Protein AF-V6EXJ3-F1 (afdb_monomer_lite)

Structure (mmCIF, N/CA/C/O backbone):
data_AF-V6EXJ3-F1
#
_entry.id   AF-V6EXJ3-F1
#
loop_
_atom_site.group_PDB
_atom_site.id
_atom_site.type_symbol
_atom_site.label_atom_id
_atom_site.label_alt_id
_atom_site.label_comp_id
_atom_site.label_asym_id
_atom_site.label_entity_id
_atom_site.label_seq_id
_atom_site.pdbx_PDB_ins_code
_atom_site.Cartn_x
_atom_site.Cartn_y
_atom_site.Cartn_z
_atom_site.occupancy
_atom_site.B_iso_or_equiv
_atom_site.auth_seq_id
_atom_site.auth_comp_id
_atom_site.auth_asym_id
_atom_site.auth_atom_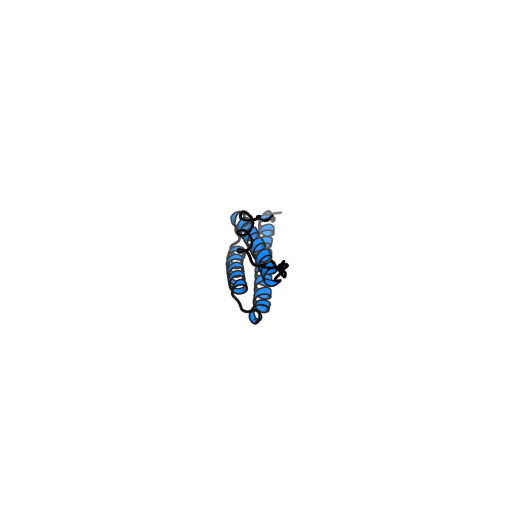id
_atom_site.pdbx_PDB_model_num
ATOM 1 N N . MET A 1 1 ? -56.951 56.111 21.976 1.00 39.12 1 MET A N 1
ATOM 2 C CA . MET A 1 1 ? -57.629 54.800 22.059 1.00 39.12 1 MET A CA 1
ATOM 3 C C . MET A 1 1 ? -56.993 53.861 21.042 1.00 39.12 1 MET A C 1
ATOM 5 O O . MET A 1 1 ? -56.799 54.275 19.910 1.00 39.12 1 MET A O 1
ATOM 9 N N . ARG A 1 2 ? -56.610 52.663 21.511 1.00 47.12 2 ARG A N 1
ATOM 10 C CA . ARG A 1 2 ? -56.225 51.415 20.803 1.00 47.12 2 ARG A CA 1
ATOM 11 C C . ARG A 1 2 ? -56.736 51.374 19.340 1.00 47.12 2 ARG A C 1
ATOM 13 O O . ARG A 1 2 ? -57.888 51.733 19.138 1.00 47.12 2 ARG A O 1
ATOM 20 N N . LYS A 1 3 ? -55.990 50.926 18.313 1.00 46.03 3 LYS A N 1
ATOM 21 C CA . LYS A 1 3 ? -55.486 49.547 18.125 1.00 46.03 3 LYS A CA 1
ATOM 22 C C . LYS A 1 3 ? -54.270 49.482 17.157 1.00 46.03 3 LYS A C 1
ATOM 24 O O . LYS A 1 3 ? -54.409 49.774 15.978 1.00 46.03 3 LYS A O 1
ATOM 29 N N . LEU A 1 4 ? -53.111 49.030 17.643 1.00 58.41 4 LEU A N 1
ATOM 30 C CA . LEU A 1 4 ? -52.333 47.965 16.968 1.00 58.41 4 LEU A CA 1
ATOM 31 C C . LEU A 1 4 ? -53.123 46.649 17.186 1.00 58.41 4 LEU A C 1
ATOM 33 O O . LEU A 1 4 ? -53.890 46.652 18.158 1.00 58.41 4 LEU A O 1
ATOM 37 N N . PRO A 1 5 ? -52.990 45.529 16.435 1.00 50.75 5 PRO A N 1
ATOM 38 C CA . PRO A 1 5 ? -51.895 45.084 15.546 1.00 50.75 5 PRO A CA 1
ATOM 39 C C . PRO A 1 5 ? -52.403 44.340 14.273 1.00 50.75 5 PRO A C 1
ATOM 41 O O . PRO A 1 5 ? -53.599 44.123 14.165 1.00 50.75 5 PRO A O 1
ATOM 44 N N . LEU A 1 6 ? -51.538 43.884 13.349 1.00 49.66 6 LEU A N 1
ATOM 45 C CA . LEU A 1 6 ? -51.709 42.553 12.697 1.00 49.66 6 LEU A CA 1
ATOM 46 C C . LEU A 1 6 ? -50.594 42.113 11.720 1.00 49.66 6 LEU A C 1
ATOM 48 O O . LEU A 1 6 ? -50.793 41.153 10.987 1.00 49.66 6 LEU A O 1
ATOM 52 N N . ALA A 1 7 ? -49.424 42.754 11.673 1.00 51.22 7 ALA A N 1
ATOM 53 C CA . ALA A 1 7 ? -48.376 42.372 10.710 1.00 51.22 7 ALA A CA 1
ATOM 54 C C . ALA A 1 7 ? -47.116 41.772 11.359 1.00 51.22 7 ALA A C 1
ATOM 56 O O . ALA A 1 7 ? -46.032 41.868 10.796 1.00 51.22 7 ALA A O 1
ATOM 57 N N . LEU A 1 8 ? -47.225 41.187 12.560 1.00 50.97 8 LEU A N 1
ATOM 58 C CA . LEU A 1 8 ? -46.049 40.735 13.314 1.00 50.97 8 LEU A CA 1
ATOM 59 C C . LEU A 1 8 ? -46.284 39.434 14.102 1.00 50.97 8 LEU A C 1
ATOM 61 O O . LEU A 1 8 ? -46.090 39.421 15.311 1.00 50.97 8 LEU A O 1
ATOM 65 N N . VAL A 1 9 ? -46.752 38.350 13.466 1.00 54.03 9 VAL A N 1
ATOM 66 C CA . VAL A 1 9 ? -46.891 37.037 14.156 1.00 54.03 9 VAL A CA 1
ATOM 67 C C . VAL A 1 9 ? -46.525 35.813 13.287 1.00 54.03 9 VAL A C 1
ATOM 69 O O . VAL A 1 9 ? -46.656 34.688 13.746 1.00 54.03 9 VAL A O 1
ATOM 72 N N . ILE A 1 10 ? -46.008 35.955 12.058 1.00 52.50 10 ILE A N 1
ATOM 73 C CA . ILE A 1 10 ? -45.704 34.776 11.207 1.00 52.50 10 ILE A CA 1
ATOM 74 C C . ILE A 1 10 ? -44.248 34.766 10.731 1.00 52.50 10 ILE A C 1
ATOM 76 O O . ILE A 1 10 ? -43.967 34.644 9.546 1.00 52.50 10 ILE A O 1
ATOM 80 N N . LEU A 1 11 ? -43.297 34.906 11.658 1.00 48.75 11 LEU A N 1
ATOM 81 C CA . LEU A 1 11 ? -41.895 34.571 11.373 1.00 48.75 11 LEU A CA 1
ATOM 82 C C . LEU A 1 11 ? -41.143 34.063 12.613 1.00 48.75 11 LEU A C 1
ATOM 84 O O . LEU A 1 11 ? -39.989 34.407 12.837 1.00 48.75 11 LEU A O 1
ATOM 88 N N . THR A 1 12 ? -41.803 33.270 13.459 1.00 56.12 12 THR A N 1
ATOM 89 C CA . THR A 1 12 ? -41.200 32.726 14.694 1.00 56.12 12 THR A CA 1
ATOM 90 C C . THR A 1 12 ? -41.277 31.206 14.806 1.00 56.12 12 THR A C 1
ATOM 92 O O . THR A 1 12 ? -41.035 30.666 15.880 1.00 56.12 12 THR A O 1
ATOM 95 N N . LEU A 1 13 ? -41.598 30.486 13.727 1.00 53.94 13 LEU A N 1
ATOM 96 C CA . LEU A 1 13 ? -41.989 29.079 13.855 1.00 53.94 13 LEU A CA 1
ATOM 97 C C . LEU A 1 13 ? -41.305 28.086 12.927 1.00 53.94 13 LEU A C 1
ATOM 99 O O . LEU A 1 13 ? -41.819 26.989 12.801 1.00 53.94 13 LEU A O 1
ATOM 103 N N . LEU A 1 14 ? -40.149 28.382 12.331 1.00 52.50 14 LEU A N 1
ATOM 104 C CA . LEU A 1 14 ? -39.404 27.326 11.637 1.00 52.50 14 LEU A CA 1
ATOM 105 C C . LEU A 1 14 ? -37.902 27.623 11.592 1.00 52.50 14 LEU A C 1
ATOM 107 O O . LEU A 1 14 ? -37.376 28.106 10.595 1.00 52.50 14 LEU A O 1
ATOM 111 N N . SER A 1 15 ? -37.209 27.347 12.693 1.00 44.00 15 SER A N 1
ATOM 112 C CA . SER A 1 15 ? -36.004 26.506 12.678 1.00 44.00 15 SER A CA 1
ATOM 113 C C . SER A 1 15 ? -35.454 26.408 14.097 1.00 44.00 15 SER A C 1
ATOM 115 O O . SER A 1 15 ? -34.992 27.416 14.638 1.00 44.00 15 SER A O 1
ATOM 117 N N . PRO A 1 16 ? -35.505 25.224 14.732 1.00 48.62 16 PRO A N 1
ATOM 118 C CA . PRO A 1 16 ? -34.726 25.005 15.931 1.00 48.62 16 PRO A CA 1
ATOM 119 C C . PRO A 1 16 ? -33.252 25.193 15.582 1.00 48.62 16 PRO A C 1
ATOM 121 O O . PRO A 1 16 ? -32.783 24.769 14.523 1.00 48.62 16 PRO A O 1
ATOM 124 N N . LEU A 1 17 ? -32.550 25.844 16.505 1.00 47.91 17 LEU A N 1
ATOM 125 C CA . LEU A 1 17 ? -31.111 25.779 16.668 1.00 47.91 17 LEU A CA 1
ATOM 126 C C . LEU A 1 17 ? -30.677 24.309 16.591 1.00 47.91 17 LEU A C 1
ATOM 128 O O . LEU A 1 17 ? -30.594 23.624 17.606 1.00 47.91 17 LEU A O 1
ATOM 132 N N . ASN A 1 18 ? -30.350 23.824 15.400 1.00 44.22 18 ASN A N 1
ATOM 133 C CA . ASN A 1 18 ? -29.325 22.811 15.308 1.00 44.22 18 ASN A CA 1
ATOM 134 C C . ASN A 1 18 ? -28.036 23.586 15.486 1.00 44.22 18 ASN A C 1
ATOM 136 O O . ASN A 1 18 ? -27.521 24.204 14.556 1.00 44.22 18 ASN A O 1
ATOM 140 N N . ALA A 1 19 ? -27.584 23.612 16.738 1.00 51.62 19 ALA A N 1
ATOM 141 C CA . ALA A 1 19 ? -26.181 23.729 17.044 1.00 51.62 19 ALA A CA 1
ATOM 142 C C . ALA A 1 19 ? -25.450 22.795 16.077 1.00 51.62 19 ALA A C 1
ATOM 144 O O . ALA A 1 19 ? -25.416 21.580 16.262 1.00 51.62 19 ALA A O 1
ATOM 145 N N . ILE A 1 20 ? -24.921 23.370 14.999 1.00 48.22 20 ILE A N 1
ATOM 146 C CA . ILE A 1 20 ? -23.837 22.765 14.258 1.00 48.22 20 ILE A CA 1
ATOM 147 C C . ILE A 1 20 ? -22.704 22.822 15.271 1.00 48.22 20 ILE A C 1
ATOM 149 O O . ILE A 1 20 ? -21.955 23.795 15.341 1.00 48.22 20 ILE A O 1
ATOM 153 N N . SER A 1 21 ? -22.652 21.811 16.142 1.00 44.03 21 SER A N 1
ATOM 154 C CA . SER A 1 21 ? -21.392 21.378 16.703 1.00 44.03 21 SER A CA 1
ATOM 155 C C . SER A 1 21 ? -20.483 21.291 15.496 1.00 44.03 21 SER A C 1
ATOM 157 O O . SER A 1 21 ? -20.707 20.480 14.597 1.00 44.03 21 SER A O 1
ATOM 159 N N . ALA A 1 22 ? -19.540 22.225 15.423 1.00 48.66 22 ALA A N 1
ATOM 160 C CA . ALA A 1 22 ? -18.366 22.090 14.602 1.00 48.66 22 ALA A CA 1
ATOM 161 C C . ALA A 1 22 ? -17.659 20.850 15.143 1.00 48.66 22 ALA A C 1
ATOM 163 O O . ALA A 1 22 ? -16.799 20.936 16.019 1.00 48.66 22 ALA A O 1
ATOM 164 N N . ASP A 1 23 ? -18.136 19.695 14.691 1.00 45.31 23 ASP A N 1
ATOM 165 C CA . ASP A 1 23 ? -17.523 18.402 14.866 1.00 45.31 23 ASP A CA 1
ATOM 166 C C . ASP A 1 23 ? -16.230 18.525 14.077 1.00 45.31 23 ASP A C 1
ATOM 168 O O . ASP A 1 23 ? -16.176 18.382 12.854 1.00 45.31 23 ASP A O 1
ATOM 172 N N . LYS A 1 24 ? -15.213 19.039 14.767 1.00 56.00 24 LYS A N 1
ATOM 173 C CA . LYS A 1 24 ? -13.860 19.148 14.261 1.00 56.00 24 LYS A CA 1
ATOM 174 C C . LYS A 1 24 ? -13.538 17.726 13.824 1.00 56.00 24 LYS A C 1
ATOM 176 O O . LYS A 1 24 ? -13.538 16.875 14.709 1.00 56.00 24 LYS A O 1
ATOM 181 N N . PRO A 1 25 ? -13.354 17.443 12.520 1.00 55.62 25 PRO A N 1
ATOM 182 C CA . PRO A 1 25 ? -13.216 16.076 12.058 1.00 55.62 25 PRO A CA 1
ATOM 183 C C . PRO A 1 25 ? -12.026 15.496 12.802 1.00 55.62 25 PRO A C 1
ATOM 185 O O . PRO A 1 25 ? -10.884 15.910 12.587 1.00 55.62 25 PRO A O 1
ATOM 188 N N . GLU A 1 26 ? -12.316 14.631 13.769 1.00 57.28 26 GLU A N 1
ATOM 189 C CA . GLU A 1 26 ? -11.293 13.982 14.555 1.00 57.28 26 GLU A CA 1
ATOM 190 C C . GLU A 1 26 ? -10.515 13.167 13.531 1.00 57.28 26 GLU A C 1
ATOM 192 O O . GLU A 1 26 ? -11.083 12.320 12.834 1.00 57.28 26 GLU A O 1
ATOM 197 N N . ALA A 1 27 ? -9.260 13.554 13.299 1.00 66.75 27 ALA A N 1
ATOM 198 C CA . ALA A 1 27 ? -8.470 13.007 12.214 1.00 66.75 27 ALA A CA 1
ATOM 199 C C . ALA A 1 27 ? -8.311 11.510 12.468 1.00 66.75 27 ALA A C 1
ATOM 201 O O . ALA A 1 27 ? -7.472 11.101 13.265 1.00 66.75 27 ALA A O 1
ATOM 202 N N . ASN A 1 28 ? -9.149 10.697 11.823 1.00 85.06 28 ASN A N 1
ATOM 203 C CA . ASN A 1 28 ? -9.117 9.259 11.992 1.00 85.06 28 ASN A CA 1
ATOM 204 C C . ASN A 1 28 ? -7.770 8.771 11.433 1.00 85.06 28 ASN A C 1
ATOM 206 O O . ASN A 1 28 ? -7.564 8.819 10.213 1.00 85.06 28 ASN A O 1
ATOM 210 N N . PRO A 1 29 ? -6.840 8.309 12.287 1.00 88.75 29 PRO A N 1
ATOM 211 C CA . PRO A 1 29 ? -5.480 7.991 11.867 1.00 88.75 29 PRO A CA 1
ATOM 212 C C . PRO A 1 29 ? -5.444 6.833 10.864 1.00 88.75 29 PRO A C 1
ATOM 214 O O . PRO A 1 29 ? -4.498 6.712 10.083 1.00 88.75 29 PRO A O 1
ATOM 217 N N . ASP A 1 30 ? -6.473 5.982 10.847 1.00 91.62 30 ASP A N 1
ATOM 218 C CA . ASP A 1 30 ? -6.630 4.945 9.831 1.00 91.62 30 ASP A CA 1
ATOM 219 C C . ASP A 1 30 ? -7.096 5.507 8.494 1.00 91.62 30 ASP A C 1
ATOM 221 O O . ASP A 1 30 ? -6.633 5.044 7.456 1.00 91.62 30 ASP A O 1
ATOM 225 N N . ALA A 1 31 ? -7.981 6.505 8.498 1.00 90.62 31 ALA A N 1
ATOM 226 C CA . ALA A 1 31 ? -8.426 7.152 7.268 1.00 90.62 31 ALA A CA 1
ATOM 227 C C . ALA A 1 31 ? -7.272 7.914 6.602 1.00 90.62 31 ALA A C 1
ATOM 229 O O . ALA A 1 31 ? -7.068 7.782 5.396 1.00 90.62 31 ALA A O 1
ATOM 230 N N . VAL A 1 32 ? -6.468 8.632 7.394 1.00 93.38 32 VAL A N 1
ATOM 231 C CA . VAL A 1 32 ? -5.260 9.320 6.908 1.00 93.38 32 VAL A CA 1
ATOM 232 C C . VAL A 1 32 ? -4.263 8.313 6.335 1.00 93.38 32 VAL A C 1
ATOM 234 O O . VAL A 1 32 ? -3.801 8.479 5.208 1.00 93.38 32 VAL A O 1
ATOM 237 N N . TYR A 1 33 ? -3.981 7.226 7.061 1.00 93.88 33 TYR A N 1
ATOM 238 C CA . TYR A 1 33 ? -3.090 6.172 6.573 1.00 93.88 33 TYR A CA 1
ATOM 239 C C . TYR A 1 33 ? -3.593 5.545 5.265 1.00 93.88 33 TYR A C 1
ATOM 241 O O . TYR A 1 33 ? -2.833 5.432 4.305 1.00 93.88 33 TYR A O 1
ATOM 249 N N . ALA A 1 34 ? -4.879 5.183 5.193 1.00 94.69 34 ALA A N 1
ATOM 250 C CA . ALA A 1 34 ? -5.464 4.586 3.995 1.00 94.69 34 ALA A CA 1
ATOM 251 C C . ALA A 1 34 ? -5.453 5.540 2.794 1.00 94.69 34 ALA A C 1
ATOM 253 O O . ALA A 1 34 ? -5.286 5.084 1.664 1.00 94.69 34 ALA A O 1
ATOM 254 N N . SER A 1 35 ? -5.645 6.841 3.028 1.00 94.25 35 SER A N 1
ATOM 255 C CA . SER A 1 35 ? -5.569 7.867 1.987 1.00 94.25 35 SER A CA 1
ATOM 256 C C . SER A 1 35 ? -4.148 7.996 1.448 1.00 94.25 35 SER A C 1
ATOM 258 O O . SER A 1 35 ? -3.953 7.923 0.239 1.00 94.25 35 SER A O 1
ATOM 260 N N . ASN A 1 36 ? -3.153 8.116 2.330 1.00 94.88 36 ASN A N 1
ATOM 261 C CA . ASN A 1 36 ? -1.752 8.228 1.923 1.00 94.88 36 ASN A CA 1
ATOM 262 C C . ASN A 1 36 ? -1.308 6.990 1.135 1.00 94.88 36 ASN A C 1
ATOM 264 O O . ASN A 1 36 ? -0.773 7.116 0.039 1.00 94.88 36 ASN A O 1
ATOM 268 N N . ARG A 1 37 ? -1.635 5.787 1.625 1.00 95.19 37 ARG A N 1
ATOM 269 C CA . ARG A 1 37 ? -1.311 4.547 0.908 1.00 95.19 37 ARG A CA 1
ATOM 270 C C . ARG A 1 37 ? -2.042 4.417 -0.423 1.00 95.19 37 ARG A C 1
ATOM 272 O O . ARG A 1 37 ? -1.454 3.915 -1.369 1.00 95.19 37 ARG A O 1
ATOM 279 N N . ALA A 1 38 ? -3.280 4.895 -0.543 1.00 96.12 38 ALA A N 1
ATOM 280 C CA . ALA A 1 38 ? -3.962 4.913 -1.838 1.00 96.12 38 ALA A CA 1
ATOM 281 C C . ALA A 1 38 ? -3.219 5.782 -2.867 1.00 96.12 38 ALA A C 1
ATOM 28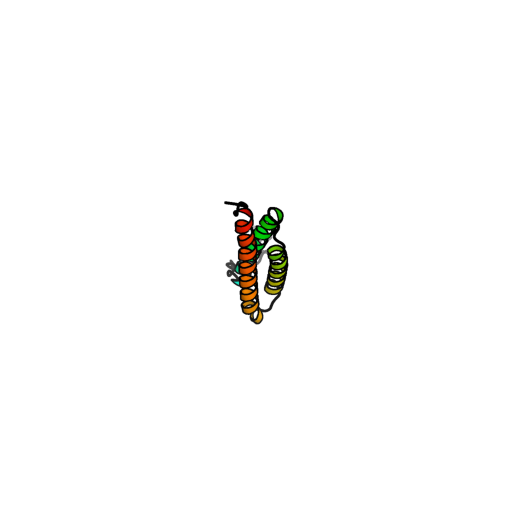3 O O . ALA A 1 38 ? -3.099 5.379 -4.022 1.00 96.12 38 ALA A O 1
ATOM 284 N N . VAL A 1 39 ? -2.701 6.940 -2.444 1.00 96.19 39 VAL A N 1
ATOM 285 C CA . VAL A 1 39 ? -1.897 7.821 -3.304 1.00 96.19 39 VAL A CA 1
ATOM 286 C C . VAL A 1 39 ? -0.590 7.139 -3.709 1.00 96.19 39 VAL A C 1
ATOM 288 O O . VAL A 1 39 ? -0.270 7.118 -4.895 1.00 96.19 39 VAL A O 1
ATOM 291 N N . ASP A 1 40 ? 0.127 6.532 -2.760 1.00 93.88 40 ASP A N 1
ATOM 292 C CA . ASP A 1 40 ? 1.388 5.829 -3.035 1.00 93.88 40 ASP A CA 1
ATOM 293 C C . ASP A 1 40 ? 1.205 4.713 -4.082 1.00 93.88 40 ASP A C 1
ATOM 295 O O . ASP A 1 40 ? 1.992 4.594 -5.026 1.00 93.88 40 ASP A O 1
ATOM 299 N N . LEU A 1 41 ? 0.141 3.910 -3.944 1.00 96.25 41 LEU A N 1
ATOM 300 C CA . LEU A 1 41 ? -0.160 2.820 -4.876 1.00 96.25 41 LEU A CA 1
ATOM 301 C C . LEU A 1 41 ? -0.535 3.337 -6.267 1.00 96.25 41 LEU A C 1
ATOM 303 O O . LEU A 1 41 ? -0.086 2.770 -7.261 1.00 96.25 41 LEU A O 1
ATOM 307 N N . GLU A 1 42 ? -1.288 4.434 -6.360 1.00 95.94 42 GLU A N 1
ATOM 308 C CA . GLU A 1 42 ? -1.629 5.037 -7.653 1.00 95.94 42 GLU A CA 1
ATOM 309 C C . GLU A 1 42 ? -0.387 5.603 -8.356 1.00 95.94 42 GLU A C 1
ATOM 311 O O . GLU A 1 42 ? -0.185 5.376 -9.550 1.00 95.94 42 GLU A O 1
ATOM 316 N N . VAL A 1 43 ? 0.513 6.261 -7.618 1.00 94.44 43 VAL A N 1
ATOM 317 C CA . VAL A 1 43 ? 1.804 6.709 -8.166 1.00 94.44 43 VAL A CA 1
ATOM 318 C C . VAL A 1 43 ? 2.607 5.518 -8.689 1.00 94.44 43 VAL A C 1
ATOM 320 O O . VAL A 1 43 ? 3.171 5.588 -9.784 1.00 94.44 43 VAL A O 1
ATOM 323 N N . MET A 1 44 ? 2.650 4.409 -7.948 1.00 92.75 44 MET A N 1
ATOM 324 C CA . MET A 1 44 ? 3.360 3.219 -8.407 1.00 92.75 44 MET A CA 1
ATOM 325 C C . MET A 1 44 ? 2.700 2.592 -9.635 1.00 92.75 44 MET A C 1
ATOM 327 O O . MET A 1 44 ? 3.402 2.210 -10.568 1.00 92.75 44 MET A O 1
ATOM 331 N N . ARG A 1 45 ? 1.368 2.541 -9.688 1.00 94.69 45 ARG A N 1
ATOM 332 C CA . ARG A 1 45 ? 0.621 2.072 -10.859 1.00 94.69 45 ARG A CA 1
ATOM 333 C C . ARG A 1 45 ? 0.992 2.860 -12.113 1.00 94.69 45 ARG A C 1
ATOM 335 O O . ARG A 1 45 ? 1.307 2.257 -13.136 1.00 94.69 45 ARG A O 1
ATOM 342 N N . LEU A 1 46 ? 1.032 4.190 -12.026 1.00 94.25 46 LEU A N 1
ATOM 343 C CA . LEU A 1 46 ? 1.453 5.053 -13.134 1.00 94.25 46 LEU A CA 1
ATOM 344 C C . LEU A 1 46 ? 2.910 4.791 -13.544 1.00 94.25 46 LEU A C 1
ATOM 346 O O . LEU A 1 46 ? 3.225 4.703 -14.734 1.00 94.25 46 LEU A O 1
ATOM 350 N N . ARG A 1 47 ? 3.807 4.611 -12.568 1.00 90.69 47 ARG A N 1
ATOM 351 C CA . ARG A 1 47 ? 5.211 4.261 -12.835 1.00 90.69 47 ARG A CA 1
ATOM 352 C C . ARG A 1 47 ? 5.335 2.914 -13.537 1.00 90.69 47 ARG A C 1
ATOM 354 O O . ARG A 1 47 ? 6.067 2.821 -14.510 1.00 90.69 47 ARG A O 1
ATOM 361 N N . LEU A 1 48 ? 4.596 1.898 -13.104 1.00 90.69 48 LEU A N 1
ATOM 362 C CA . LEU A 1 48 ? 4.614 0.576 -13.732 1.00 90.69 48 LEU A CA 1
ATOM 363 C C . LEU A 1 48 ? 3.941 0.567 -15.109 1.00 90.69 48 LEU A C 1
ATOM 365 O O . LEU A 1 48 ? 4.321 -0.226 -15.963 1.00 90.69 48 LEU A O 1
ATOM 369 N N . GLY A 1 49 ? 2.999 1.479 -15.360 1.00 90.31 49 GLY A N 1
ATOM 370 C CA . GLY A 1 49 ? 2.445 1.703 -16.696 1.00 90.31 49 GLY A CA 1
ATOM 371 C C . GLY A 1 49 ? 3.468 2.250 -17.698 1.00 90.31 49 GLY A C 1
ATOM 372 O O . GLY A 1 49 ? 3.356 1.983 -18.890 1.00 90.31 49 GLY A O 1
ATOM 373 N N . THR A 1 50 ? 4.479 2.988 -17.225 1.00 89.00 50 THR A N 1
ATOM 374 C CA . THR A 1 50 ? 5.556 3.542 -18.069 1.00 89.00 50 THR A CA 1
ATOM 375 C C . THR A 1 50 ? 6.829 2.694 -18.061 1.00 89.00 50 THR A C 1
ATOM 377 O O . THR A 1 50 ? 7.563 2.694 -19.045 1.00 89.00 50 THR A O 1
ATOM 380 N N . ASN A 1 51 ? 7.083 1.950 -16.984 1.00 85.12 51 ASN A N 1
ATOM 381 C CA . ASN A 1 51 ? 8.192 1.012 -16.854 1.00 85.12 51 ASN A CA 1
ATOM 382 C C . ASN A 1 51 ? 7.713 -0.289 -16.175 1.00 85.12 51 ASN A C 1
ATOM 384 O O . ASN A 1 51 ? 7.739 -0.387 -14.942 1.00 85.12 51 ASN A O 1
ATOM 388 N N . PRO A 1 52 ? 7.223 -1.268 -16.954 1.00 85.50 52 PRO A N 1
ATOM 389 C CA . PRO A 1 52 ? 6.607 -2.469 -16.410 1.00 85.50 52 PRO A CA 1
ATOM 390 C C . PRO A 1 52 ? 7.633 -3.378 -15.731 1.00 85.50 52 PRO A C 1
ATOM 392 O O . PRO A 1 52 ? 8.643 -3.759 -16.316 1.00 85.50 52 PRO A O 1
ATOM 395 N N . SER A 1 53 ? 7.316 -3.799 -14.507 1.00 87.06 53 SER A N 1
ATOM 396 C CA . SER A 1 53 ? 8.083 -4.786 -13.744 1.00 87.06 53 SER A CA 1
ATOM 397 C C . SER A 1 53 ? 7.133 -5.877 -13.254 1.00 87.06 53 SER A C 1
ATOM 399 O O . SER A 1 53 ? 6.302 -5.592 -12.393 1.00 87.06 53 SER A O 1
ATOM 401 N N . PRO A 1 54 ? 7.221 -7.124 -13.760 1.00 85.00 54 PRO A N 1
ATOM 402 C CA . PRO A 1 54 ? 6.278 -8.185 -13.398 1.00 85.00 54 PRO A CA 1
ATOM 403 C C . PRO A 1 54 ? 6.186 -8.454 -11.888 1.00 85.00 54 PRO A C 1
ATOM 405 O O . PRO A 1 54 ? 5.087 -8.652 -11.372 1.00 85.00 54 PRO A O 1
ATOM 408 N N . GLY A 1 55 ? 7.319 -8.410 -11.171 1.00 88.00 55 GLY A N 1
ATOM 409 C CA . GLY A 1 55 ? 7.357 -8.578 -9.711 1.00 88.00 55 GLY A CA 1
ATOM 410 C C . GLY A 1 55 ? 6.671 -7.427 -8.972 1.00 88.00 55 GLY A C 1
ATOM 411 O O . GLY A 1 55 ? 5.805 -7.647 -8.120 1.00 88.00 55 GLY A O 1
ATOM 412 N N . ALA A 1 56 ? 6.951 -6.190 -9.388 1.00 90.94 56 ALA A N 1
ATOM 413 C CA . ALA A 1 56 ? 6.318 -5.014 -8.804 1.00 90.94 56 ALA A CA 1
ATOM 414 C C . ALA A 1 56 ? 4.819 -4.928 -9.146 1.00 90.94 56 ALA A C 1
ATOM 416 O O . ALA A 1 56 ? 4.031 -4.531 -8.296 1.00 90.94 56 ALA A O 1
ATOM 417 N N . THR A 1 57 ? 4.394 -5.344 -10.345 1.00 92.44 57 THR A N 1
ATOM 418 C CA . THR A 1 57 ? 2.975 -5.386 -10.738 1.00 92.44 57 THR A CA 1
ATOM 419 C C . THR A 1 57 ? 2.194 -6.414 -9.922 1.00 92.44 57 THR A C 1
ATOM 421 O O . THR A 1 57 ? 1.094 -6.110 -9.465 1.00 92.44 57 THR A O 1
ATOM 424 N N . ALA A 1 58 ? 2.752 -7.606 -9.686 1.00 93.00 58 ALA A N 1
ATOM 425 C CA . ALA A 1 58 ? 2.121 -8.594 -8.810 1.00 93.00 58 ALA A CA 1
ATOM 426 C C . ALA A 1 58 ? 1.988 -8.064 -7.371 1.00 93.00 58 ALA A C 1
ATOM 428 O O . ALA A 1 58 ? 0.927 -8.179 -6.758 1.00 93.00 58 ALA A O 1
ATOM 429 N N . THR A 1 59 ? 3.039 -7.411 -6.868 1.00 95.25 59 THR A N 1
ATOM 430 C CA . THR A 1 59 ? 3.048 -6.823 -5.522 1.00 95.25 59 THR A CA 1
ATOM 431 C C . THR A 1 59 ? 2.097 -5.623 -5.399 1.00 95.25 59 THR A C 1
ATOM 433 O O . THR A 1 59 ? 1.480 -5.438 -4.352 1.00 95.25 59 THR A O 1
ATOM 436 N N . LEU A 1 60 ? 1.901 -4.840 -6.467 1.00 95.69 60 LEU A N 1
ATOM 437 C CA . LEU A 1 60 ? 0.909 -3.760 -6.512 1.00 95.69 60 LEU A CA 1
ATOM 438 C C . LEU A 1 60 ? -0.512 -4.297 -6.298 1.00 95.69 60 LEU A C 1
ATOM 440 O O . LEU A 1 60 ? -1.253 -3.754 -5.482 1.00 95.69 60 LEU A O 1
ATOM 444 N N . ILE A 1 61 ? -0.876 -5.388 -6.979 1.00 95.81 61 ILE A N 1
ATOM 445 C CA . ILE A 1 61 ? -2.196 -6.025 -6.834 1.00 95.81 61 ILE A CA 1
ATOM 446 C C . ILE A 1 61 ? -2.398 -6.528 -5.395 1.00 95.81 61 ILE A C 1
ATOM 448 O O . ILE A 1 61 ? -3.463 -6.324 -4.811 1.00 95.81 61 ILE A O 1
ATOM 452 N N . GLU A 1 62 ? -1.369 -7.144 -4.801 1.00 96.56 62 GLU A N 1
ATOM 453 C CA . GLU A 1 62 ? -1.389 -7.569 -3.394 1.00 96.56 62 GLU A CA 1
ATOM 454 C C . GLU A 1 62 ? -1.617 -6.374 -2.454 1.00 96.56 62 GLU A C 1
ATOM 456 O O . GLU A 1 62 ? -2.488 -6.417 -1.583 1.00 96.56 62 GLU A O 1
ATOM 461 N N . ALA A 1 63 ? -0.870 -5.284 -2.644 1.00 97.38 63 ALA A N 1
ATOM 462 C CA . ALA A 1 63 ? -0.972 -4.092 -1.811 1.00 97.38 63 ALA A CA 1
ATOM 463 C C . ALA A 1 63 ? -2.346 -3.405 -1.930 1.00 97.38 63 ALA A C 1
ATOM 465 O O . ALA A 1 63 ? -2.894 -2.942 -0.926 1.00 97.38 63 ALA A O 1
ATOM 466 N N . GLU A 1 64 ? -2.940 -3.378 -3.127 1.00 97.38 64 GLU A N 1
ATOM 467 C CA . GLU A 1 64 ? -4.295 -2.865 -3.360 1.00 97.38 64 GLU A CA 1
ATOM 468 C C . GLU A 1 64 ? -5.361 -3.709 -2.644 1.00 97.38 64 GLU A C 1
ATOM 470 O O . GLU A 1 64 ? -6.270 -3.154 -2.011 1.00 97.38 64 GLU A O 1
ATOM 475 N N . ASP A 1 65 ? -5.235 -5.040 -2.676 1.00 98.06 65 ASP A N 1
ATOM 476 C CA . ASP A 1 65 ? -6.134 -5.934 -1.943 1.00 98.06 65 ASP A CA 1
ATOM 477 C C . ASP A 1 65 ? -6.002 -5.754 -0.424 1.00 98.06 65 ASP A C 1
ATOM 479 O O . ASP A 1 65 ? -7.006 -5.608 0.283 1.00 98.06 65 ASP A O 1
ATOM 483 N N . LEU A 1 66 ? -4.771 -5.680 0.086 1.00 98.12 66 LEU A N 1
ATOM 484 C CA . LEU A 1 66 ? -4.505 -5.422 1.500 1.00 98.12 66 LEU A CA 1
ATOM 485 C C . LEU A 1 66 ? -5.083 -4.075 1.948 1.00 98.12 66 LEU A C 1
ATOM 487 O O . LEU A 1 66 ? -5.702 -3.999 3.012 1.00 98.12 66 LEU A O 1
ATOM 491 N N . LEU A 1 67 ? -4.961 -3.026 1.130 1.00 97.81 67 LEU A N 1
ATOM 492 C CA . LEU A 1 67 ? -5.546 -1.717 1.415 1.00 97.81 67 LEU A CA 1
ATOM 493 C C . LEU A 1 67 ? -7.080 -1.763 1.417 1.00 97.81 67 LEU A C 1
ATOM 495 O O . LEU A 1 67 ? -7.720 -1.158 2.284 1.00 97.81 67 LEU A O 1
ATOM 499 N N . ARG A 1 68 ? -7.693 -2.501 0.486 1.00 97.94 68 ARG A N 1
ATOM 500 C CA . ARG A 1 68 ? -9.146 -2.731 0.467 1.00 97.94 68 ARG A CA 1
ATOM 501 C C . ARG A 1 68 ? -9.603 -3.444 1.741 1.00 97.94 68 ARG A C 1
ATOM 503 O O . ARG A 1 68 ? -10.570 -3.008 2.366 1.00 97.94 68 ARG A O 1
ATOM 510 N N . ARG A 1 69 ? -8.883 -4.487 2.162 1.00 97.50 69 ARG A N 1
ATOM 511 C CA . ARG A 1 69 ? -9.143 -5.214 3.415 1.00 97.50 69 ARG A CA 1
ATOM 512 C C . ARG A 1 69 ? -8.958 -4.314 4.632 1.00 97.50 69 ARG A C 1
ATOM 514 O O . ARG A 1 69 ? -9.815 -4.316 5.504 1.00 97.50 69 ARG A O 1
ATOM 521 N N . PHE A 1 70 ? -7.915 -3.486 4.669 1.00 97.50 70 PHE A N 1
ATOM 522 C CA . PHE A 1 70 ? -7.671 -2.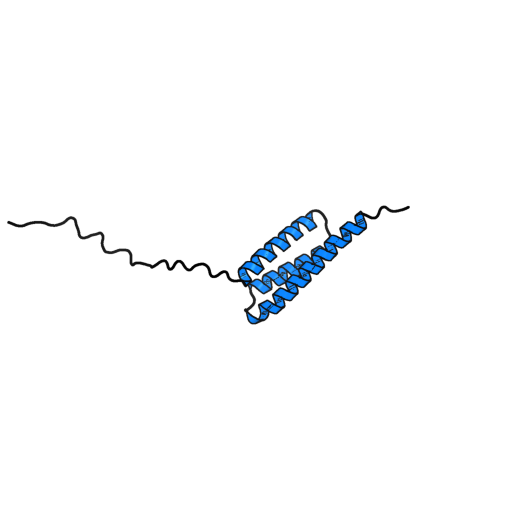527 5.750 1.00 97.50 70 PHE A CA 1
ATOM 523 C C . PHE A 1 70 ? -8.821 -1.527 5.926 1.00 97.50 70 PHE A C 1
ATOM 525 O O . PHE A 1 70 ? -9.229 -1.249 7.054 1.00 97.50 70 PHE A O 1
ATOM 532 N N . LYS A 1 71 ? -9.384 -1.023 4.819 1.00 95.69 71 LYS A N 1
ATOM 533 C CA . LYS A 1 71 ? -10.544 -0.114 4.840 1.00 95.69 71 LYS A CA 1
ATOM 534 C C . LYS A 1 71 ? -11.809 -0.772 5.408 1.00 95.69 71 LYS A C 1
ATOM 536 O O . LYS A 1 71 ? -12.639 -0.073 5.977 1.00 95.69 71 LYS A O 1
ATOM 541 N N . GLN A 1 72 ? -11.952 -2.089 5.253 1.00 96.62 72 GLN A N 1
ATOM 542 C CA . GLN A 1 72 ? -13.132 -2.863 5.666 1.00 96.62 72 GLN A CA 1
ATOM 543 C C . GLN A 1 72 ? -12.953 -3.580 7.016 1.00 96.62 72 GLN A C 1
ATOM 545 O O . GLN A 1 72 ? -13.929 -4.043 7.602 1.00 96.62 72 GLN A O 1
ATOM 550 N N . ALA A 1 73 ? -11.718 -3.698 7.505 1.00 95.31 73 ALA A N 1
ATOM 551 C CA . ALA A 1 73 ? -11.384 -4.483 8.684 1.00 95.31 73 ALA A CA 1
ATOM 552 C C . ALA A 1 73 ? -11.781 -3.792 10.002 1.00 95.31 73 ALA A C 1
ATOM 554 O O . ALA A 1 73 ? -11.705 -2.562 10.118 1.00 95.31 73 ALA A O 1
ATOM 555 N N . PRO A 1 74 ? -12.127 -4.575 11.041 1.00 94.88 74 PRO A N 1
ATOM 556 C CA . PRO A 1 74 ? -12.303 -4.044 12.384 1.00 94.88 74 PRO A CA 1
ATOM 557 C C . PRO A 1 74 ? -10.959 -3.570 12.960 1.00 94.88 74 PRO A C 1
ATOM 559 O O . PRO A 1 74 ? -9.893 -4.062 12.588 1.00 94.88 74 PRO A O 1
ATOM 562 N N . ALA A 1 75 ? -11.006 -2.650 13.928 1.00 92.69 75 ALA A N 1
ATOM 563 C CA . ALA A 1 75 ? -9.816 -2.004 14.496 1.00 92.69 75 ALA A CA 1
ATOM 564 C C . ALA A 1 75 ? -8.750 -2.987 15.023 1.00 92.69 75 ALA A C 1
ATOM 566 O O . ALA A 1 75 ? -7.561 -2.701 14.933 1.00 92.69 75 ALA A O 1
ATOM 567 N N . LYS A 1 76 ? -9.158 -4.164 15.514 1.00 94.69 76 LYS A N 1
ATOM 568 C CA . LYS A 1 76 ? -8.250 -5.211 16.012 1.00 94.69 76 LYS A CA 1
ATOM 569 C C . LYS A 1 76 ? -7.322 -5.807 14.941 1.00 94.69 76 LYS A C 1
ATOM 571 O O . LYS A 1 76 ? -6.207 -6.196 15.265 1.00 94.69 76 LYS A O 1
ATOM 576 N N . ASP A 1 77 ? -7.757 -5.846 13.680 1.00 95.75 77 ASP A N 1
ATOM 577 C CA . ASP A 1 77 ? -7.019 -6.495 12.585 1.00 95.75 77 ASP A CA 1
ATOM 578 C C . ASP A 1 77 ? -6.179 -5.478 11.789 1.00 95.75 77 ASP A C 1
ATOM 580 O O . ASP A 1 77 ? -5.264 -5.830 11.040 1.00 95.75 77 ASP A O 1
ATOM 584 N N . LYS A 1 78 ? -6.461 -4.183 11.978 1.00 94.81 78 LYS A N 1
ATOM 585 C CA . LYS A 1 78 ? -5.800 -3.073 11.289 1.00 94.81 78 LYS A CA 1
ATOM 586 C C . LYS A 1 78 ? -4.291 -2.971 11.528 1.00 94.81 78 LYS A C 1
ATOM 588 O O . LYS A 1 78 ? -3.596 -2.698 10.551 1.00 94.81 78 LYS A O 1
ATOM 593 N N . PRO A 1 79 ? -3.740 -3.198 12.737 1.00 95.88 79 PRO A N 1
ATOM 594 C CA . PRO A 1 79 ? -2.290 -3.173 12.940 1.00 95.88 79 PRO A CA 1
ATOM 595 C C . PRO A 1 79 ? -1.555 -4.230 12.106 1.00 95.88 79 PRO A C 1
ATOM 597 O O . PRO A 1 79 ? -0.538 -3.929 11.482 1.00 95.88 79 PRO A O 1
ATOM 600 N N . ALA A 1 80 ? -2.102 -5.447 12.028 1.00 96.81 80 ALA A N 1
ATOM 601 C CA . ALA A 1 80 ? -1.524 -6.519 11.221 1.00 96.81 80 ALA A CA 1
ATOM 602 C C . ALA A 1 80 ? -1.596 -6.194 9.721 1.00 96.81 80 ALA A C 1
ATOM 604 O O . ALA A 1 80 ? -0.627 -6.407 8.993 1.00 96.81 80 ALA A O 1
ATOM 605 N N . LEU A 1 81 ? -2.721 -5.635 9.266 1.00 97.62 81 LEU A N 1
ATOM 606 C CA . LEU A 1 81 ? -2.887 -5.202 7.878 1.00 97.62 81 LEU A CA 1
ATOM 607 C C . LEU A 1 81 ? -1.973 -4.020 7.523 1.00 97.62 81 LEU A C 1
ATOM 609 O O . LEU A 1 81 ? -1.404 -4.030 6.439 1.00 97.62 81 LEU A O 1
ATOM 613 N N . ARG A 1 82 ? -1.756 -3.052 8.429 1.00 96.38 82 ARG A N 1
ATOM 614 C CA . ARG A 1 82 ? -0.769 -1.966 8.244 1.00 96.38 82 ARG A CA 1
ATOM 615 C C . ARG A 1 82 ? 0.620 -2.526 7.972 1.00 96.38 82 ARG A C 1
ATOM 617 O O . ARG A 1 82 ? 1.229 -2.180 6.969 1.00 96.38 82 ARG A O 1
ATOM 624 N N . SER A 1 83 ? 1.084 -3.445 8.818 1.00 97.38 83 SER A N 1
ATOM 625 C CA . SER A 1 83 ? 2.401 -4.061 8.643 1.00 97.38 83 SER A CA 1
ATOM 626 C C . SER A 1 83 ? 2.522 -4.816 7.314 1.00 97.38 83 SER A C 1
ATOM 628 O O . SER A 1 83 ? 3.554 -4.719 6.654 1.00 97.38 83 SER A O 1
ATOM 630 N N . GLN A 1 84 ? 1.468 -5.521 6.888 1.00 97.62 84 GLN A N 1
ATOM 631 C CA . GLN A 1 84 ? 1.452 -6.215 5.596 1.00 97.62 84 GLN A CA 1
ATOM 632 C C . GLN A 1 84 ? 1.482 -5.240 4.413 1.00 97.62 84 GLN A C 1
ATOM 634 O O . GLN A 1 84 ? 2.226 -5.475 3.465 1.00 97.62 84 GLN A O 1
ATOM 639 N N . ILE A 1 85 ? 0.729 -4.136 4.477 1.00 97.88 85 ILE A N 1
ATOM 640 C CA . ILE A 1 85 ? 0.752 -3.082 3.451 1.00 97.88 85 ILE A CA 1
ATOM 641 C C . ILE A 1 85 ? 2.148 -2.464 3.366 1.00 97.88 85 ILE A C 1
ATOM 643 O O . ILE A 1 85 ? 2.702 -2.367 2.276 1.00 97.88 85 ILE A O 1
ATOM 647 N N . ASP A 1 86 ? 2.737 -2.087 4.502 1.00 96.75 86 ASP A N 1
ATOM 648 C CA . ASP A 1 86 ? 4.061 -1.461 4.535 1.00 96.75 86 ASP A CA 1
ATOM 649 C C . ASP A 1 86 ? 5.143 -2.405 3.977 1.00 96.75 86 ASP A C 1
ATOM 651 O O . ASP A 1 86 ? 6.005 -1.978 3.207 1.00 96.75 86 ASP A O 1
ATOM 655 N N . ALA A 1 87 ? 5.062 -3.703 4.287 1.00 96.75 87 ALA A N 1
ATOM 656 C CA . ALA A 1 87 ? 5.960 -4.712 3.730 1.00 96.75 87 ALA A CA 1
ATOM 657 C C . ALA A 1 87 ? 5.769 -4.900 2.214 1.00 96.75 87 ALA A C 1
ATOM 659 O O . ALA A 1 87 ? 6.755 -4.996 1.484 1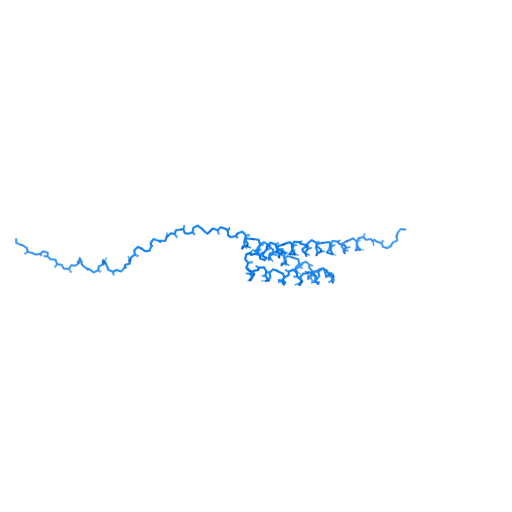.00 96.75 87 ALA A O 1
ATOM 660 N N . ALA A 1 88 ? 4.523 -4.940 1.730 1.00 95.94 88 ALA A N 1
ATOM 661 C CA . ALA A 1 88 ? 4.231 -5.055 0.302 1.00 95.94 88 ALA A CA 1
ATOM 662 C C . ALA A 1 88 ? 4.747 -3.833 -0.474 1.00 95.94 88 ALA A C 1
ATOM 664 O O . ALA A 1 88 ? 5.401 -3.992 -1.503 1.00 95.94 88 ALA A O 1
ATOM 665 N N . VAL A 1 89 ? 4.548 -2.621 0.055 1.00 94.31 89 VAL A N 1
ATOM 666 C CA . VAL A 1 89 ? 5.083 -1.387 -0.543 1.00 94.31 89 VAL A CA 1
ATOM 667 C C . VAL A 1 89 ? 6.610 -1.429 -0.620 1.00 94.31 89 VAL A C 1
ATOM 669 O O . VAL A 1 89 ? 7.163 -1.176 -1.687 1.00 94.31 89 VAL A O 1
ATOM 672 N N . ALA A 1 90 ? 7.298 -1.830 0.453 1.00 93.25 90 ALA A N 1
ATOM 673 C CA . ALA A 1 90 ? 8.758 -1.933 0.448 1.00 93.25 90 ALA A CA 1
ATOM 674 C C . ALA A 1 90 ? 9.278 -2.945 -0.594 1.00 93.25 90 ALA A C 1
ATOM 676 O O . ALA A 1 90 ? 10.219 -2.645 -1.330 1.00 93.25 90 ALA A O 1
ATOM 677 N N . ARG A 1 91 ? 8.646 -4.125 -0.711 1.00 92.56 91 ARG A N 1
ATOM 678 C CA . ARG A 1 91 ? 8.994 -5.118 -1.749 1.00 92.56 91 ARG A CA 1
ATOM 679 C C . ARG A 1 91 ? 8.797 -4.555 -3.155 1.00 92.56 91 ARG A C 1
ATOM 681 O O . ARG A 1 91 ? 9.674 -4.688 -4.002 1.00 92.56 91 ARG A O 1
ATOM 688 N N . MET A 1 92 ? 7.676 -3.877 -3.380 1.00 91.81 92 MET A N 1
ATOM 689 C CA . MET A 1 92 ? 7.352 -3.262 -4.663 1.00 91.81 92 MET A CA 1
ATOM 690 C C . MET A 1 92 ? 8.371 -2.185 -5.058 1.00 91.81 92 MET A C 1
ATOM 692 O O . MET A 1 92 ? 8.791 -2.121 -6.213 1.00 91.81 92 MET A O 1
ATOM 696 N N . GLU A 1 93 ? 8.803 -1.358 -4.104 1.00 88.81 93 GLU A N 1
ATOM 697 C CA . GLU A 1 93 ? 9.854 -0.362 -4.323 1.00 88.81 93 GLU A CA 1
ATOM 698 C C . GLU A 1 93 ? 11.204 -1.008 -4.660 1.00 88.81 93 GLU A C 1
ATOM 700 O O . GLU A 1 93 ? 11.885 -0.543 -5.577 1.00 88.81 93 GLU A O 1
ATOM 705 N N . MET A 1 94 ? 11.572 -2.100 -3.981 1.00 87.81 94 MET A N 1
ATOM 706 C CA . MET A 1 94 ? 12.785 -2.865 -4.287 1.00 87.81 94 MET A CA 1
ATOM 707 C C . MET A 1 94 ? 12.743 -3.480 -5.690 1.00 87.81 94 MET A C 1
ATOM 709 O O . MET A 1 94 ? 13.710 -3.351 -6.446 1.00 87.81 94 MET A O 1
ATOM 713 N N . ASP A 1 95 ? 11.629 -4.100 -6.073 1.00 84.50 95 ASP A N 1
ATOM 714 C CA . ASP A 1 95 ? 11.456 -4.707 -7.396 1.00 84.50 95 ASP A CA 1
ATOM 715 C C . ASP A 1 95 ? 11.500 -3.655 -8.512 1.00 84.50 95 ASP A C 1
ATOM 717 O O . ASP A 1 95 ? 12.115 -3.870 -9.562 1.00 84.50 95 ASP A O 1
ATOM 721 N N . ALA A 1 96 ? 10.902 -2.483 -8.276 1.00 78.56 96 ALA A N 1
ATOM 722 C CA . ALA A 1 96 ? 10.968 -1.357 -9.202 1.00 78.56 96 ALA A CA 1
ATOM 723 C C . ALA A 1 96 ? 12.385 -0.751 -9.289 1.00 78.56 96 ALA A C 1
ATOM 725 O O . ALA A 1 96 ? 12.815 -0.330 -10.365 1.00 78.56 96 ALA A O 1
ATOM 726 N N . ALA A 1 97 ? 13.137 -0.709 -8.183 1.00 74.75 97 ALA A N 1
ATOM 727 C CA . ALA A 1 97 ? 14.512 -0.202 -8.152 1.00 74.75 97 ALA A CA 1
ATOM 728 C C . ALA A 1 97 ? 15.522 -1.165 -8.804 1.00 74.75 97 ALA A C 1
ATOM 730 O O . ALA A 1 97 ? 16.453 -0.719 -9.478 1.00 74.75 97 ALA A O 1
ATOM 731 N N . THR A 1 98 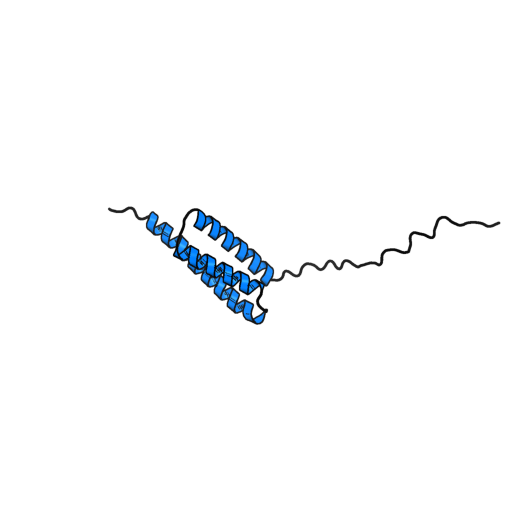? 15.318 -2.476 -8.657 1.00 66.62 98 THR A N 1
ATOM 732 C CA . THR A 1 98 ? 16.214 -3.519 -9.188 1.00 66.62 98 THR A CA 1
ATOM 733 C C . THR A 1 98 ? 16.250 -3.526 -10.721 1.00 66.62 98 THR A C 1
ATOM 735 O O . THR A 1 98 ? 17.298 -3.797 -11.311 1.00 66.62 98 THR A O 1
ATOM 738 N N . MET A 1 99 ? 15.154 -3.158 -11.398 1.00 55.34 99 MET A N 1
ATOM 739 C CA . MET A 1 99 ? 15.159 -3.018 -12.864 1.00 55.34 99 MET A CA 1
ATOM 740 C C . MET A 1 99 ? 16.001 -1.831 -13.342 1.00 55.34 99 MET A C 1
ATOM 742 O O . MET A 1 99 ? 16.768 -1.983 -14.290 1.00 55.34 99 MET A O 1
ATOM 746 N N . LYS A 1 100 ? 15.979 -0.696 -12.626 1.00 57.25 100 LYS A N 1
ATOM 747 C CA . LYS A 1 100 ? 16.793 0.482 -12.979 1.00 57.25 100 LYS A CA 1
ATOM 748 C C . LYS A 1 100 ? 18.297 0.166 -13.015 1.00 57.25 100 LYS A C 1
ATOM 750 O O . LYS A 1 100 ? 19.036 0.780 -13.778 1.00 57.25 100 LYS A O 1
ATOM 755 N N . GLN A 1 101 ? 18.755 -0.795 -12.210 1.00 56.22 101 GLN A N 1
ATOM 756 C CA . GLN A 1 101 ? 20.145 -1.262 -12.226 1.00 56.22 101 GLN A CA 1
ATOM 757 C C . GLN A 1 101 ? 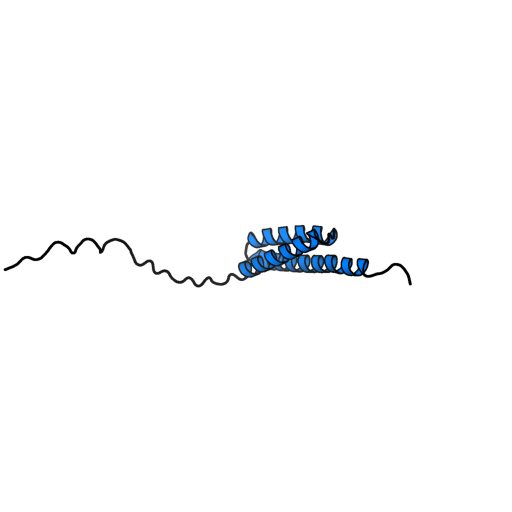20.467 -2.213 -13.387 1.00 56.22 101 GLN A C 1
ATOM 759 O O . GLN A 1 101 ? 21.605 -2.205 -13.854 1.00 56.22 101 GLN A O 1
ATOM 764 N N . ARG A 1 102 ? 19.507 -3.018 -13.867 1.00 56.34 102 ARG A N 1
ATOM 765 C CA . ARG A 1 102 ? 19.727 -3.888 -15.037 1.00 56.34 102 ARG A CA 1
ATOM 766 C C . ARG A 1 102 ? 19.841 -3.084 -16.327 1.00 56.34 102 ARG A C 1
ATOM 768 O O . ARG A 1 102 ? 20.719 -3.388 -17.125 1.00 56.34 102 ARG A O 1
ATOM 775 N N . ASP A 1 103 ? 19.042 -2.031 -16.476 1.00 55.72 103 ASP A N 1
ATOM 776 C CA . ASP A 1 103 ? 19.105 -1.151 -17.652 1.00 55.72 103 ASP A CA 1
ATOM 777 C C . ASP A 1 103 ? 20.357 -0.252 -17.656 1.00 55.72 103 ASP A C 1
ATOM 779 O O . ASP A 1 103 ? 20.777 0.237 -18.700 1.00 55.72 103 ASP A O 1
ATOM 783 N N . GLY A 1 104 ? 20.980 -0.040 -16.489 1.00 55.44 104 GLY A N 1
ATOM 784 C CA . GLY A 1 104 ? 22.194 0.768 -16.332 1.00 55.44 104 GLY A CA 1
ATOM 785 C C . GLY A 1 104 ? 23.513 0.012 -16.523 1.00 55.44 104 GLY A C 1
ATOM 786 O O . GLY A 1 104 ? 24.572 0.638 -16.479 1.00 55.44 104 GLY A O 1
ATOM 787 N N . LYS A 1 105 ? 23.487 -1.314 -16.717 1.00 53.78 105 LYS A N 1
ATOM 788 C CA . LYS A 1 105 ? 24.695 -2.102 -16.985 1.00 53.78 105 LYS A CA 1
ATOM 789 C C . LYS A 1 105 ? 24.855 -2.275 -18.495 1.00 53.78 105 LYS A C 1
ATOM 791 O O . LYS A 1 105 ? 24.226 -3.146 -19.090 1.00 53.78 105 LYS A O 1
ATOM 796 N N . LEU A 1 106 ? 25.706 -1.448 -19.105 1.00 54.34 106 LEU A N 1
ATOM 797 C CA . LEU A 1 106 ? 26.144 -1.660 -20.484 1.00 54.34 106 LEU A CA 1
ATOM 798 C C . LEU A 1 106 ? 26.784 -3.059 -20.606 1.00 54.34 106 LEU A C 1
ATOM 800 O O . LEU A 1 106 ? 27.560 -3.456 -19.729 1.00 54.34 106 LEU A O 1
ATOM 804 N N . PRO A 1 107 ? 26.450 -3.839 -21.648 1.00 48.28 107 PRO A N 1
ATOM 805 C CA . PRO A 1 107 ? 27.131 -5.092 -21.911 1.00 48.28 107 PRO A CA 1
ATOM 806 C C . PRO A 1 107 ? 28.537 -4.800 -22.449 1.00 48.28 107 PRO A C 1
ATOM 808 O O . PRO A 1 107 ? 28.684 -4.413 -23.603 1.00 48.28 107 PRO A O 1
ATOM 811 N N . GLY A 1 108 ? 29.549 -5.049 -21.618 1.00 56.53 108 GLY A N 1
ATOM 812 C CA . GLY A 1 108 ? 30.941 -5.205 -22.042 1.00 56.53 108 GLY A CA 1
ATOM 813 C C . GLY A 1 108 ? 31.807 -3.961 -21.876 1.00 56.53 108 GLY A C 1
ATOM 814 O O . GLY A 1 108 ? 31.767 -3.072 -22.718 1.00 56.53 108 GLY A O 1
ATOM 815 N N . ASP A 1 109 ? 32.639 -3.997 -20.835 1.00 45.16 109 ASP A N 1
ATOM 816 C CA . ASP A 1 109 ? 34.044 -3.591 -20.924 1.00 45.16 109 ASP A CA 1
ATOM 817 C C . ASP A 1 109 ? 34.889 -4.872 -20.816 1.00 45.16 109 ASP A C 1
ATOM 819 O O . ASP A 1 109 ? 34.504 -5.748 -19.996 1.00 45.16 109 ASP A O 1
#

Secondary structure (DSSP, 8-state):
-----SSSSSSSSS--------------HHHHHHHHHHHHHHHHHHHHHHS--HHHHHHHHHHHHHHHHHHHS-TTTHHHHHHHHHHHHHHHHHHHHHHHHHHT--S--

pLDDT: mean 78.49, std 20.36, range [39.12, 98.12]

Sequence (109 aa):
MRKLPLALVILTLLSPLNAISADKPEANPDAVYASNRAVDLEVMRLRLGTNPSPGATATLIEAEDLLRRFKQAPAKDKPALRSQIDAAVARMEMDAATMKQRDGKLPGD

Radius of gyration: 28.27 Å; chains: 1; bounding box: 92×63×44 Å

Foldseek 3Di:
DDDDDDDPDPDDPDDPPPPPPPPVPPPPVLVVVLVVLVVLLVVLVVVCVVVPQPQLVVLSVVLVVLSVCLVVDDPVCNVVSSVVNVVSSVSSVVSSVVVVVVVVDDPDD

Organism: Magnetospirillum gryphiswaldense (strain DSM 6361 / JCM 21280 / NBRC 15271 / MSR-1) (NCBI:txid431944)